Protein AF-A0A927RH71-F1 (afdb_monomer_lite)

Structure (mmCIF, N/CA/C/O backbone):
data_AF-A0A927RH71-F1
#
_entry.id   AF-A0A927RH71-F1
#
loop_
_atom_site.group_PDB
_atom_site.id
_atom_site.type_symbol
_atom_site.label_atom_id
_atom_site.label_alt_id
_atom_site.label_comp_id
_atom_site.label_asym_id
_atom_site.label_entity_id
_atom_site.label_seq_id
_atom_site.pdbx_PDB_ins_code
_atom_site.Cartn_x
_atom_site.Cartn_y
_atom_site.Cartn_z
_atom_site.occupancy
_atom_site.B_iso_or_equiv
_atom_site.auth_seq_id
_atom_site.auth_comp_id
_atom_site.auth_asym_id
_atom_site.auth_atom_id
_atom_site.pdbx_PDB_model_num
ATOM 1 N N . MET A 1 1 ? 23.253 -5.171 -16.011 1.00 53.06 1 MET A N 1
ATOM 2 C CA . MET A 1 1 ? 22.160 -4.590 -15.209 1.00 53.06 1 MET A CA 1
ATOM 3 C C . MET A 1 1 ? 22.693 -4.452 -13.805 1.00 53.06 1 MET A C 1
ATOM 5 O O . MET A 1 1 ? 22.862 -5.466 -13.140 1.00 53.06 1 MET A O 1
ATOM 9 N N . GLU A 1 2 ? 23.082 -3.242 -13.418 1.00 67.06 2 GLU A N 1
ATOM 10 C CA . GLU A 1 2 ? 23.410 -2.976 -12.018 1.00 67.06 2 GLU A CA 1
ATOM 11 C C . GLU A 1 2 ? 22.153 -3.202 -11.179 1.00 67.06 2 GLU A C 1
ATOM 13 O O . GLU A 1 2 ? 21.047 -2.860 -11.602 1.00 67.06 2 GLU A O 1
ATOM 18 N N . ILE A 1 3 ? 22.316 -3.843 -10.025 1.00 78.12 3 ILE A N 1
ATOM 19 C CA . ILE A 1 3 ? 21.239 -3.993 -9.051 1.00 78.12 3 ILE A CA 1
ATOM 20 C C . ILE A 1 3 ? 20.973 -2.595 -8.495 1.00 78.12 3 ILE A C 1
ATOM 22 O O . ILE A 1 3 ? 21.704 -2.122 -7.628 1.00 78.12 3 ILE A O 1
ATOM 26 N N . ASP A 1 4 ? 19.955 -1.924 -9.032 1.00 85.12 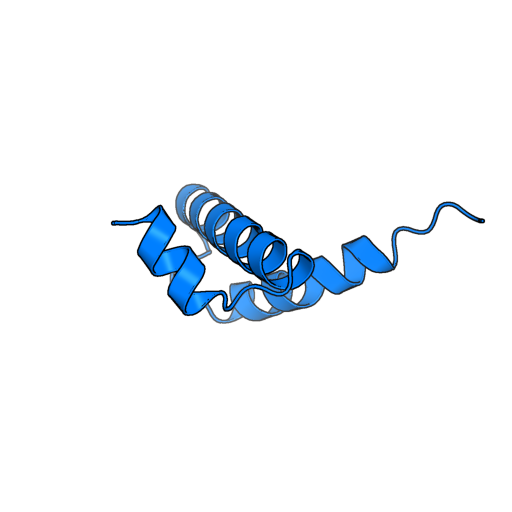4 ASP A N 1
ATOM 27 C CA . ASP A 1 4 ? 19.460 -0.657 -8.507 1.00 85.12 4 ASP A CA 1
ATOM 28 C C . ASP A 1 4 ? 18.141 -0.863 -7.750 1.00 85.12 4 ASP A C 1
ATOM 30 O O . ASP A 1 4 ? 17.334 -1.746 -8.053 1.00 85.12 4 ASP A O 1
ATOM 34 N N . ASN A 1 5 ? 17.933 -0.059 -6.709 1.00 85.00 5 ASN A N 1
ATOM 35 C CA . ASN A 1 5 ? 16.697 -0.032 -5.930 1.00 85.00 5 ASN A CA 1
ATOM 36 C C . ASN A 1 5 ? 15.770 1.112 -6.385 1.00 85.00 5 ASN A C 1
ATOM 38 O O . ASN A 1 5 ? 14.742 1.358 -5.7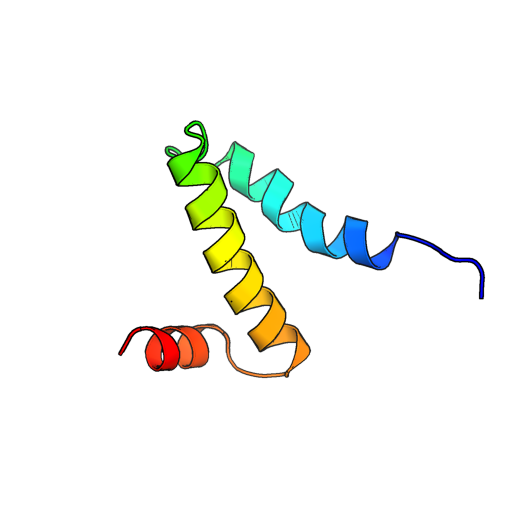51 1.00 85.00 5 ASN A O 1
ATOM 42 N N . ASN A 1 6 ? 16.085 1.785 -7.500 1.00 86.56 6 ASN A N 1
ATOM 43 C CA . ASN A 1 6 ? 15.391 2.991 -7.958 1.00 86.56 6 ASN A CA 1
ATOM 44 C C . ASN A 1 6 ? 13.900 2.738 -8.189 1.00 86.56 6 ASN A C 1
ATOM 46 O O . ASN A 1 6 ? 13.060 3.626 -8.011 1.00 86.56 6 ASN A O 1
ATOM 50 N N . ARG A 1 7 ? 13.541 1.528 -8.633 1.00 83.31 7 ARG A N 1
ATOM 51 C CA . ARG A 1 7 ? 12.136 1.133 -8.786 1.00 83.31 7 ARG A CA 1
ATOM 52 C C . ARG A 1 7 ? 11.430 1.041 -7.431 1.00 83.31 7 ARG A C 1
ATOM 54 O O . ARG A 1 7 ? 10.345 1.599 -7.285 1.00 83.31 7 ARG A O 1
ATOM 61 N N . ALA A 1 8 ? 12.060 0.410 -6.443 1.00 82.56 8 ALA A N 1
ATOM 62 C CA . ALA A 1 8 ? 11.505 0.272 -5.099 1.00 82.56 8 ALA A CA 1
ATOM 63 C C . ALA A 1 8 ? 11.370 1.633 -4.390 1.00 82.56 8 ALA A C 1
ATOM 65 O O . ALA A 1 8 ? 10.327 1.929 -3.808 1.00 82.56 8 ALA A O 1
ATOM 66 N N . GLU A 1 9 ? 12.376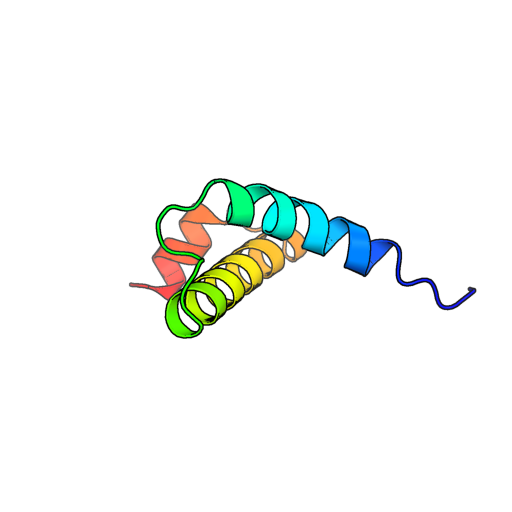 2.504 -4.506 1.00 86.19 9 GLU A N 1
ATOM 67 C CA . GLU A 1 9 ? 12.338 3.851 -3.924 1.00 86.19 9 GLU A CA 1
ATOM 68 C C . GLU A 1 9 ? 11.252 4.740 -4.551 1.00 86.19 9 GLU A C 1
ATOM 70 O O . GLU A 1 9 ? 10.578 5.509 -3.857 1.00 86.19 9 GLU A O 1
ATOM 75 N N . ARG A 1 10 ? 11.027 4.619 -5.866 1.00 85.38 10 ARG A N 1
ATOM 76 C CA . ARG A 1 10 ? 9.927 5.320 -6.545 1.00 85.38 10 ARG A CA 1
ATOM 77 C C . ARG A 1 10 ? 8.560 4.796 -6.119 1.00 85.38 10 ARG A C 1
ATOM 79 O O . ARG A 1 10 ? 7.669 5.610 -5.896 1.00 85.38 10 ARG A O 1
ATOM 86 N N . ALA A 1 11 ? 8.409 3.483 -5.956 1.00 83.19 11 ALA A N 1
ATOM 87 C CA . ALA A 1 11 ? 7.156 2.874 -5.514 1.00 83.19 11 ALA A CA 1
ATOM 88 C C . ALA A 1 11 ? 6.782 3.267 -4.071 1.00 83.19 11 ALA A C 1
ATOM 90 O O . ALA A 1 11 ? 5.609 3.482 -3.775 1.00 83.19 11 ALA A O 1
ATOM 91 N N . ILE A 1 12 ? 7.762 3.430 -3.169 1.00 82.25 12 ILE A N 1
ATOM 92 C CA . ILE A 1 12 ? 7.491 3.787 -1.764 1.00 82.25 12 ILE A CA 1
ATOM 93 C C . ILE A 1 12 ? 7.287 5.298 -1.541 1.00 82.25 12 ILE A C 1
ATOM 95 O O . ILE A 1 12 ? 6.672 5.701 -0.552 1.00 82.25 12 ILE A O 1
ATOM 99 N N . LYS A 1 13 ? 7.763 6.161 -2.451 1.00 83.88 13 LYS A N 1
ATOM 100 C CA . LYS A 1 13 ? 7.673 7.632 -2.334 1.00 83.88 13 LYS A CA 1
ATOM 101 C C . LYS A 1 13 ? 6.249 8.159 -2.068 1.00 83.88 13 LYS A C 1
ATOM 103 O O . LYS A 1 13 ? 6.089 8.930 -1.119 1.00 83.88 13 LYS A O 1
ATOM 108 N N . PRO A 1 14 ? 5.210 7.756 -2.828 1.00 80.75 14 PRO A N 1
ATOM 109 C CA . PRO A 1 14 ? 3.833 8.204 -2.600 1.00 80.75 14 PRO A CA 1
ATOM 110 C C . PRO A 1 14 ? 3.316 7.843 -1.206 1.00 80.75 14 PRO A C 1
ATOM 112 O O . PRO A 1 14 ? 2.659 8.653 -0.555 1.00 80.75 14 PRO A O 1
ATOM 115 N N . PHE A 1 15 ? 3.679 6.659 -0.711 1.00 77.12 15 PHE A N 1
ATOM 116 C CA . PHE A 1 15 ? 3.312 6.192 0.621 1.00 77.12 15 PHE A CA 1
ATOM 117 C C . PHE A 1 15 ? 3.981 7.016 1.729 1.00 77.12 15 PHE A C 1
ATOM 119 O O . PHE A 1 15 ? 3.326 7.410 2.694 1.00 77.12 15 PHE A O 1
ATOM 126 N N . VAL A 1 16 ? 5.273 7.334 1.584 1.00 77.62 16 VAL A N 1
ATOM 127 C CA . VAL A 1 16 ? 6.005 8.178 2.547 1.00 77.62 16 VAL A CA 1
ATOM 128 C C . VAL A 1 16 ? 5.418 9.592 2.607 1.00 77.62 16 VAL A C 1
ATOM 130 O O . VAL A 1 16 ? 5.259 10.134 3.700 1.00 77.62 16 VAL A O 1
ATOM 133 N N . ILE A 1 17 ? 5.048 10.166 1.458 1.00 80.81 17 ILE A N 1
ATOM 134 C CA . ILE A 1 17 ? 4.412 11.489 1.381 1.00 80.81 17 ILE A CA 1
ATOM 135 C C . ILE A 1 17 ? 3.001 11.449 1.988 1.00 80.81 17 ILE A C 1
ATOM 137 O O . ILE A 1 17 ? 2.665 12.299 2.812 1.00 80.81 17 ILE A O 1
ATOM 141 N N . GLY A 1 18 ? 2.195 10.441 1.639 1.00 74.31 18 GLY A N 1
ATOM 142 C CA . GLY A 1 18 ? 0.835 10.261 2.155 1.00 74.31 18 GLY A CA 1
ATOM 143 C C . GLY A 1 18 ? 0.791 10.077 3.671 1.00 74.31 18 GLY A C 1
ATOM 144 O O . GLY A 1 18 ? -0.019 10.714 4.341 1.00 74.31 18 GLY A O 1
ATOM 145 N N . ARG A 1 19 ? 1.734 9.309 4.235 1.00 68.75 19 ARG A N 1
ATOM 146 C CA . ARG A 1 19 ? 1.869 9.094 5.685 1.00 68.75 19 ARG A CA 1
ATOM 147 C C . ARG A 1 19 ? 1.933 10.399 6.480 1.00 68.75 19 ARG A C 1
ATOM 149 O O . ARG A 1 19 ? 1.358 10.465 7.562 1.00 68.75 19 ARG A O 1
ATOM 156 N N . LYS A 1 20 ? 2.609 11.429 5.959 1.00 68.31 20 LYS A N 1
ATOM 157 C CA . LYS A 1 20 ? 2.720 12.740 6.622 1.00 68.31 20 LYS A CA 1
ATOM 158 C C . LYS A 1 20 ? 1.358 13.441 6.766 1.00 68.31 20 LYS A C 1
ATOM 160 O O . LYS A 1 20 ? 1.186 14.229 7.688 1.00 68.31 20 LYS A O 1
ATOM 165 N N . ASN A 1 21 ? 0.401 13.118 5.895 1.00 66.31 21 ASN A N 1
ATOM 166 C CA . ASN A 1 21 ? -0.930 13.725 5.837 1.00 66.31 21 ASN A CA 1
ATOM 167 C C . ASN A 1 21 ? -2.039 12.835 6.433 1.00 66.31 21 ASN A C 1
ATOM 169 O O . ASN A 1 21 ? -3.186 13.267 6.527 1.00 66.31 21 ASN A O 1
ATOM 173 N N . TRP A 1 22 ? -1.738 11.595 6.832 1.00 71.62 22 TRP A N 1
ATOM 174 C CA . TRP A 1 22 ? -2.729 10.677 7.397 1.00 71.62 22 TRP A CA 1
ATOM 175 C C . TRP A 1 22 ? -2.804 10.807 8.919 1.00 71.62 22 TRP A C 1
ATOM 177 O O . TRP A 1 22 ? -1.905 10.369 9.637 1.00 71.62 22 TRP A O 1
ATOM 187 N N . LEU A 1 23 ? -3.932 11.336 9.404 1.00 62.72 23 LEU A N 1
ATOM 188 C CA . LEU A 1 23 ? -4.241 11.588 10.822 1.00 62.72 23 LEU A CA 1
ATOM 189 C C . LEU A 1 23 ? -4.052 10.375 11.761 1.00 62.72 23 LEU A C 1
ATOM 191 O O . LEU A 1 23 ? -3.890 10.566 12.962 1.00 62.72 23 LEU A O 1
ATOM 195 N N . PHE A 1 24 ? -4.009 9.141 11.241 1.00 57.84 24 PHE A N 1
ATOM 196 C CA . PHE A 1 24 ? -3.921 7.907 12.041 1.00 57.84 24 PHE A CA 1
ATOM 197 C C . PHE A 1 24 ? -2.699 7.024 11.742 1.00 57.84 24 PHE A C 1
ATOM 199 O O . PHE A 1 24 ? -2.570 5.930 12.297 1.00 57.84 24 PHE A O 1
ATOM 206 N N . SER A 1 25 ? -1.757 7.484 10.910 1.00 58.44 25 SER A N 1
ATOM 207 C CA . SER A 1 25 ? -0.574 6.685 10.552 1.00 58.44 25 SER A CA 1
ATOM 208 C C . SER A 1 25 ? 0.567 6.739 11.588 1.00 58.44 25 SER A C 1
ATOM 210 O O . SER A 1 25 ? 1.670 6.270 11.300 1.00 58.44 25 SER A O 1
ATOM 212 N N . GLN A 1 26 ? 0.325 7.287 12.784 1.00 66.75 26 GLN A N 1
ATOM 213 C CA . GLN A 1 26 ? 1.320 7.371 13.865 1.00 66.75 26 GLN A CA 1
ATOM 214 C C . GLN A 1 26 ? 1.425 6.091 14.713 1.00 66.75 26 GLN A C 1
ATOM 216 O O . GLN A 1 26 ? 2.434 5.878 15.378 1.00 66.75 26 GLN A O 1
ATOM 221 N N . SER A 1 27 ? 0.413 5.214 14.694 1.00 81.94 27 SER A N 1
ATOM 222 C CA . SER A 1 27 ? 0.460 3.947 15.439 1.00 81.94 27 SER A CA 1
ATOM 223 C C . SER A 1 27 ? 1.048 2.812 14.592 1.00 81.94 27 SER A C 1
ATOM 225 O O . SER A 1 27 ? 0.833 2.764 13.382 1.00 81.94 27 SER A O 1
ATOM 227 N N . VAL A 1 28 ? 1.726 1.839 15.219 1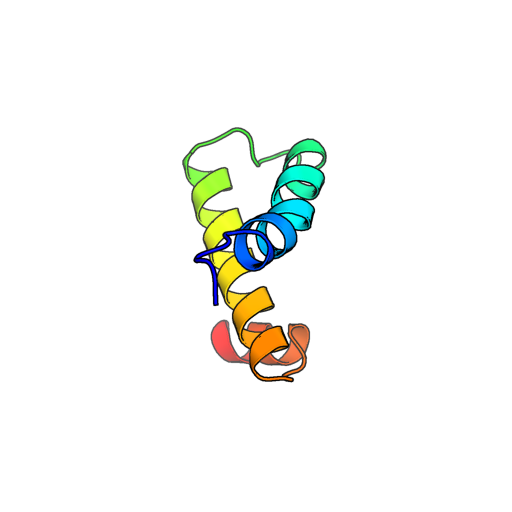.00 82.56 28 VAL A N 1
ATOM 228 C CA . VAL A 1 28 ? 2.250 0.636 14.528 1.00 82.56 28 VAL A CA 1
ATOM 229 C C . VAL A 1 28 ? 1.132 -0.116 13.797 1.00 82.56 28 VAL A C 1
ATOM 231 O O . VAL A 1 28 ? 1.314 -0.570 12.668 1.00 82.56 28 VAL A O 1
ATOM 234 N N . LYS A 1 29 ? -0.055 -0.195 14.413 1.00 81.69 29 LYS A N 1
ATOM 235 C CA . LYS A 1 29 ? -1.251 -0.786 13.796 1.00 81.69 29 LYS A CA 1
ATOM 236 C C . LYS A 1 29 ? -1.692 -0.002 12.555 1.00 81.69 29 LYS A C 1
ATOM 238 O O . LYS A 1 29 ? -1.909 -0.614 11.514 1.00 81.69 29 LYS A O 1
ATOM 243 N N . GLY A 1 30 ? -1.761 1.328 12.639 1.00 80.31 30 GLY A N 1
ATOM 244 C CA . GLY A 1 30 ? -2.110 2.199 11.512 1.00 80.31 30 GLY A CA 1
ATOM 245 C C . GLY A 1 30 ? -1.088 2.139 10.375 1.00 80.31 30 GLY A C 1
ATOM 246 O O . GLY A 1 30 ? -1.467 2.056 9.209 1.00 80.31 30 GLY A O 1
ATOM 247 N N . ALA A 1 31 ? 0.205 2.085 10.702 1.00 81.62 31 ALA A N 1
ATOM 248 C CA . ALA A 1 31 ? 1.275 1.917 9.723 1.00 81.62 31 ALA A CA 1
ATOM 249 C C . ALA A 1 31 ? 1.180 0.566 8.997 1.00 81.62 31 ALA A C 1
ATOM 251 O O . ALA A 1 31 ? 1.301 0.525 7.774 1.00 81.62 31 ALA A O 1
ATOM 252 N N . LYS A 1 32 ? 0.915 -0.526 9.732 1.00 83.25 32 LYS A N 1
ATOM 253 C CA . LYS A 1 32 ? 0.746 -1.869 9.158 1.00 83.25 32 LYS A CA 1
ATOM 254 C C . LYS A 1 32 ? -0.491 -1.951 8.261 1.00 83.25 32 LYS A C 1
ATOM 256 O O . LYS A 1 32 ? -0.385 -2.440 7.143 1.00 83.25 32 LYS A O 1
ATOM 261 N N . ALA A 1 33 ? -1.633 -1.436 8.719 1.00 84.56 33 ALA A N 1
ATOM 262 C CA . ALA A 1 33 ? -2.862 -1.400 7.926 1.00 84.56 33 ALA A CA 1
ATOM 263 C C . ALA A 1 33 ? -2.682 -0.585 6.634 1.00 84.56 33 ALA A C 1
ATOM 265 O O . ALA A 1 33 ? -3.038 -1.049 5.553 1.00 84.56 33 ALA A O 1
ATOM 266 N N . SER A 1 34 ? -2.051 0.589 6.732 1.00 81.81 34 SER A N 1
ATOM 267 C CA . SER A 1 34 ? -1.797 1.446 5.571 1.00 81.81 34 SER A CA 1
ATOM 268 C C . SER A 1 34 ? -0.836 0.794 4.575 1.00 81.81 34 SER A C 1
ATOM 270 O O . SER A 1 34 ? -1.048 0.903 3.372 1.00 81.81 34 SER A O 1
ATOM 272 N N . ALA A 1 35 ? 0.202 0.100 5.059 1.00 84.06 35 ALA A N 1
ATOM 273 C CA . ALA A 1 35 ? 1.129 -0.637 4.203 1.00 84.06 35 ALA A CA 1
ATOM 274 C C . ALA A 1 35 ? 0.414 -1.752 3.426 1.00 84.06 35 ALA A C 1
ATOM 276 O O . ALA A 1 35 ? 0.592 -1.846 2.217 1.00 84.06 35 ALA A O 1
ATOM 277 N N . ILE A 1 36 ? -0.443 -2.536 4.092 1.00 86.56 36 ILE A N 1
ATOM 278 C CA . ILE A 1 36 ? -1.225 -3.606 3.451 1.00 86.56 36 ILE A CA 1
ATOM 279 C C . ILE A 1 36 ? -2.134 -3.035 2.356 1.00 86.56 36 ILE A C 1
ATOM 281 O O . ILE A 1 36 ? -2.106 -3.520 1.228 1.00 86.56 36 ILE A O 1
ATOM 285 N N . ALA A 1 37 ? -2.897 -1.981 2.660 1.00 85.38 37 ALA A N 1
ATOM 286 C CA . ALA A 1 37 ? -3.786 -1.352 1.684 1.00 85.38 37 ALA A CA 1
ATOM 287 C C . ALA A 1 37 ? -3.017 -0.840 0.453 1.00 85.38 37 ALA A C 1
ATOM 289 O O . ALA A 1 37 ? -3.424 -1.086 -0.682 1.00 85.38 37 ALA A O 1
ATOM 290 N N . TYR A 1 38 ? -1.870 -0.186 0.663 1.00 84.12 38 TYR A N 1
ATOM 291 C CA . TYR A 1 38 ? -1.028 0.289 -0.436 1.00 84.12 38 TYR A CA 1
ATOM 292 C C . TYR A 1 38 ? -0.441 -0.858 -1.264 1.00 84.12 38 TYR A C 1
ATOM 294 O O . TYR A 1 38 ? -0.408 -0.762 -2.487 1.00 84.12 38 TYR A O 1
ATOM 302 N N . SER A 1 39 ? -0.021 -1.958 -0.631 1.00 87.19 39 SER A N 1
ATOM 303 C CA . SER A 1 39 ? 0.471 -3.143 -1.342 1.00 87.19 39 SER A CA 1
ATOM 304 C C . SER A 1 39 ? -0.589 -3.742 -2.269 1.00 87.19 39 SER A C 1
ATOM 306 O O . SER A 1 39 ? -0.264 -4.105 -3.398 1.00 87.19 39 SER A O 1
ATOM 308 N N . ILE A 1 40 ? -1.852 -3.804 -1.837 1.00 88.69 40 ILE A N 1
ATOM 309 C CA . ILE A 1 40 ? -2.971 -4.290 -2.664 1.00 88.69 40 ILE A CA 1
ATOM 310 C C . ILE A 1 40 ? -3.192 -3.359 -3.865 1.00 88.69 40 ILE A C 1
ATOM 312 O O . ILE A 1 40 ? -3.303 -3.825 -4.998 1.00 88.69 40 ILE A O 1
ATOM 316 N N . VAL A 1 41 ? -3.190 -2.044 -3.635 1.00 87.75 41 VAL A N 1
ATOM 317 C CA . VAL A 1 41 ? -3.363 -1.030 -4.689 1.00 87.75 41 VAL A CA 1
ATOM 318 C C . VAL A 1 41 ? -2.231 -1.064 -5.717 1.00 87.75 41 VAL A C 1
ATOM 320 O O . VAL A 1 41 ? -2.497 -1.051 -6.917 1.00 87.75 41 VAL A O 1
ATOM 323 N N . GLU A 1 42 ? -0.974 -1.123 -5.277 1.00 86.38 42 GLU A N 1
ATOM 324 C CA . GLU A 1 42 ? 0.175 -1.192 -6.187 1.00 86.38 42 GLU A CA 1
ATOM 325 C C . GLU A 1 42 ? 0.199 -2.517 -6.960 1.00 86.38 42 GLU A C 1
ATOM 327 O O . GLU A 1 42 ? 0.472 -2.518 -8.158 1.00 86.38 42 GLU A O 1
ATOM 332 N N . THR A 1 43 ? -0.208 -3.628 -6.335 1.00 88.81 43 THR A N 1
ATOM 333 C CA . THR A 1 43 ? -0.382 -4.911 -7.037 1.00 88.81 43 THR A CA 1
ATOM 334 C C . THR A 1 43 ? -1.450 -4.806 -8.128 1.00 88.81 43 THR A C 1
ATOM 336 O O . THR A 1 43 ? -1.229 -5.277 -9.242 1.00 88.81 43 THR A O 1
ATOM 339 N N . ALA A 1 44 ? -2.586 -4.155 -7.858 1.00 89.88 44 ALA A N 1
ATOM 340 C CA . ALA A 1 44 ? -3.630 -3.945 -8.863 1.00 89.88 44 ALA A CA 1
ATOM 341 C C . ALA A 1 44 ? -3.118 -3.121 -10.056 1.00 89.88 44 ALA A C 1
ATOM 343 O O . ALA A 1 44 ? -3.343 -3.495 -11.205 1.00 89.88 44 ALA A O 1
ATOM 344 N N . LYS A 1 45 ? -2.368 -2.043 -9.792 1.00 86.38 45 LYS A N 1
ATOM 345 C CA . LYS A 1 45 ? -1.773 -1.183 -10.831 1.00 86.38 45 LYS A CA 1
ATOM 346 C C . LYS A 1 45 ? -0.749 -1.923 -11.689 1.00 86.38 45 LYS A C 1
ATOM 348 O O . LYS A 1 45 ? -0.787 -1.789 -12.908 1.00 86.38 45 LYS A O 1
ATOM 353 N N . GLU A 1 46 ? 0.135 -2.711 -11.077 1.00 89.50 46 GLU A N 1
ATOM 354 C CA . GLU A 1 46 ? 1.134 -3.526 -11.792 1.00 89.50 46 GLU A CA 1
ATOM 355 C C . GLU A 1 46 ? 0.468 -4.581 -12.694 1.00 89.50 46 GLU A C 1
ATOM 357 O O . GLU A 1 46 ? 0.964 -4.876 -13.779 1.00 89.50 46 GLU A O 1
ATOM 362 N N . ASN A 1 47 ? -0.708 -5.081 -12.302 1.00 90.00 47 ASN A N 1
ATOM 363 C CA . ASN A 1 47 ? -1.532 -5.980 -13.117 1.00 90.00 47 ASN A CA 1
ATOM 364 C C . ASN A 1 47 ? -2.488 -5.248 -14.080 1.00 90.00 47 ASN A C 1
ATOM 366 O O . ASN A 1 47 ? -3.331 -5.890 -14.700 1.00 90.00 47 ASN A O 1
ATOM 370 N N . GLN A 1 48 ? -2.376 -3.921 -14.219 1.00 91.62 48 GLN A N 1
ATOM 371 C CA . GLN A 1 48 ? -3.219 -3.092 -15.098 1.00 91.62 48 GLN A CA 1
ATOM 372 C C . GLN A 1 48 ? -4.722 -3.174 -14.767 1.00 91.62 48 GLN A C 1
ATOM 374 O O . GLN A 1 48 ? -5.580 -2.927 -15.614 1.00 91.62 48 GLN A O 1
ATOM 379 N N . LEU A 1 49 ? -5.051 -3.495 -13.515 1.00 90.00 49 LEU A N 1
ATOM 380 C CA . LEU A 1 49 ? -6.416 -3.552 -13.007 1.00 90.00 49 LEU A CA 1
ATOM 381 C C . LEU A 1 49 ? -6.833 -2.191 -12.450 1.00 90.00 49 LEU A C 1
ATOM 383 O O . LEU A 1 49 ? -6.016 -1.434 -11.921 1.00 90.00 49 LEU A O 1
ATOM 387 N N . ASN A 1 50 ? -8.132 -1.891 -12.513 1.00 90.31 50 ASN A N 1
ATOM 388 C CA . ASN A 1 50 ? -8.683 -0.734 -11.817 1.00 90.31 50 ASN A CA 1
ATOM 389 C C . ASN A 1 50 ? -8.593 -0.983 -10.297 1.00 90.31 50 ASN A C 1
ATOM 391 O O . ASN A 1 50 ? -9.268 -1.892 -9.804 1.00 90.31 50 ASN A O 1
ATOM 395 N N . PRO A 1 51 ? -7.812 -0.189 -9.536 1.00 87.75 51 PRO A N 1
ATOM 396 C CA . PRO A 1 51 ? -7.591 -0.459 -8.118 1.00 87.75 51 PRO A CA 1
ATOM 397 C C . PRO A 1 51 ? -8.871 -0.400 -7.290 1.00 87.75 51 PRO A C 1
ATOM 399 O O . PRO A 1 51 ? -8.991 -1.117 -6.308 1.00 87.75 51 PRO A O 1
ATOM 402 N N . LEU A 1 52 ? -9.832 0.437 -7.682 1.00 86.56 52 LEU A N 1
ATOM 403 C CA . LEU A 1 52 ? -11.077 0.630 -6.947 1.00 86.56 52 LEU A CA 1
ATOM 404 C C . LEU A 1 52 ? -11.980 -0.600 -7.095 1.00 86.56 52 LEU A C 1
ATOM 406 O O . LEU A 1 52 ? -12.429 -1.146 -6.096 1.00 86.56 52 LEU A O 1
ATOM 410 N N . ILE A 1 53 ? -12.132 -1.098 -8.327 1.00 88.31 53 ILE A N 1
ATOM 411 C CA . ILE A 1 53 ? -12.864 -2.343 -8.617 1.00 88.31 53 ILE A CA 1
ATOM 412 C C . ILE A 1 53 ? -12.190 -3.534 -7.927 1.00 88.31 53 ILE A C 1
ATOM 414 O O . ILE A 1 53 ? -12.862 -4.371 -7.332 1.00 88.31 53 ILE A O 1
ATOM 418 N N . TYR A 1 54 ? -10.859 -3.598 -7.979 1.00 88.38 54 TYR A N 1
ATOM 419 C CA . TYR A 1 54 ? -10.103 -4.674 -7.349 1.00 88.38 54 TYR A CA 1
ATOM 420 C C . TYR A 1 54 ? -10.243 -4.667 -5.823 1.00 88.38 54 TYR A C 1
ATOM 422 O O . TYR A 1 54 ? -10.432 -5.717 -5.221 1.00 88.38 54 TYR A O 1
ATOM 430 N N . LEU A 1 55 ? -10.203 -3.491 -5.189 1.00 87.69 55 LEU A N 1
ATOM 431 C CA . LEU A 1 55 ? -10.441 -3.371 -3.752 1.00 87.69 55 LEU A CA 1
ATOM 432 C C . LEU A 1 55 ? -11.861 -3.805 -3.382 1.00 87.69 55 LEU A C 1
ATOM 434 O O . LEU A 1 55 ? -12.010 -4.557 -2.427 1.00 87.69 55 LEU A O 1
ATOM 438 N N . THR A 1 56 ? -12.880 -3.387 -4.138 1.00 89.12 56 THR A N 1
A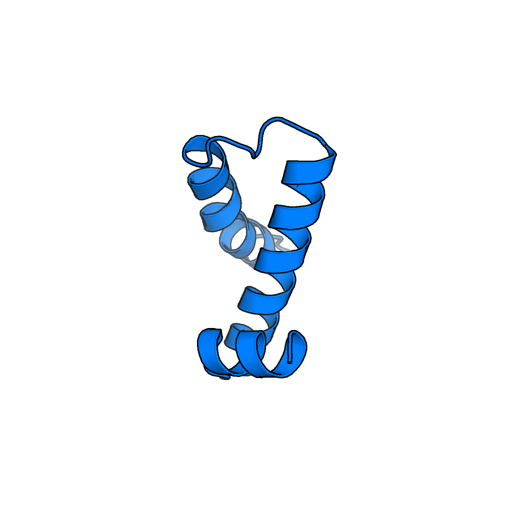TOM 439 C CA . THR A 1 56 ? -14.258 -3.855 -3.925 1.00 89.12 56 THR A CA 1
ATOM 440 C C . THR A 1 56 ? -14.333 -5.377 -4.005 1.00 89.12 56 THR A C 1
ATOM 442 O O . THR A 1 56 ? -14.846 -5.994 -3.088 1.00 89.12 56 THR A O 1
ATOM 445 N N . HIS A 1 57 ? -13.716 -5.989 -5.018 1.00 89.06 57 HIS A N 1
ATOM 446 C CA . HIS A 1 57 ? -13.709 -7.445 -5.174 1.00 89.06 57 HIS A CA 1
ATOM 447 C C . HIS A 1 57 ? -12.979 -8.202 -4.050 1.00 89.06 57 HIS A C 1
ATOM 449 O O . HIS A 1 57 ? -13.338 -9.330 -3.743 1.00 89.06 57 HIS A O 1
ATOM 455 N N . VAL A 1 58 ? -11.929 -7.622 -3.463 1.00 86.94 58 VAL A N 1
ATOM 456 C CA . VAL A 1 58 ? -11.151 -8.259 -2.383 1.00 86.94 58 VAL A CA 1
ATOM 457 C C . VAL A 1 58 ? -11.843 -8.139 -1.018 1.00 86.94 58 VAL A C 1
ATOM 459 O O . VAL A 1 58 ? -11.576 -8.951 -0.132 1.00 86.94 58 VAL A O 1
ATOM 462 N N . PHE A 1 59 ? -12.668 -7.107 -0.823 1.00 85.00 59 PHE A N 1
ATOM 463 C CA . PHE A 1 59 ? -13.332 -6.815 0.451 1.00 85.00 59 PHE A CA 1
ATOM 464 C C . PHE A 1 59 ? -14.838 -7.140 0.477 1.00 85.00 59 PHE A C 1
ATOM 466 O O . PHE A 1 59 ? -15.428 -7.055 1.556 1.00 85.00 59 PHE A O 1
ATOM 473 N N . GLU A 1 60 ? -15.441 -7.497 -0.661 1.00 71.81 60 GLU A N 1
ATOM 474 C CA . GLU A 1 60 ? -16.742 -8.189 -0.758 1.00 71.81 60 GLU A CA 1
ATOM 475 C C . GLU A 1 60 ? -16.591 -9.703 -0.561 1.00 71.81 60 GLU A C 1
ATOM 477 O O . GLU A 1 60 ? -17.484 -10.286 0.097 1.00 71.81 60 GLU A O 1
#

Sequence (60 aa):
MEIDNNRAERAIKPFVIGRKNWLFSQSVKGAKASAIAYSIVETAKENQLNPLIYLTHVFE

InterPro domains:
  IPR004291 Transposase IS66, central domain [PF03050] (1-33)
  IPR039552 Transposase IS66, C-terminal [PF13817] (39-60)
  IPR052344 Tr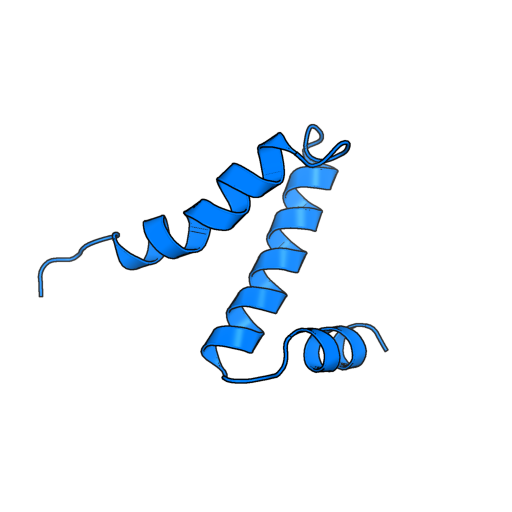ansposase-related protein [PTHR33678] (2-59)

Organism: NCBI:txid34101

Radius of gyration: 13.43 Å; chains: 1; bounding box: 40×22×31 Å

pLDDT: mean 81.3, std 8.89, range [53.06, 91.62]

Foldseek 3Di:
DPPDCVVVCVLCVVVVVVLVVDPPCPDPVNVVVSVVLSVQQVVCVVVVHDSVVSVVVVVD

Secondary structure (DSSP, 8-state):
-----HHHHHHHHHHHHHHHH-TTTTSHHHHHHHHHHHHHHHHHHHTT--HHHHHHHHH-